Protein AF-A0A225D3H7-F1 (afdb_monomer_lite)

Organism: NCBI:txid1908690

Foldseek 3Di:
DADDPQRFDWDADPPPRDTDTPCPLHLCPPDRDHPVLLVQLVVCVVVVNDLVRSCVVSVHDSVVSVSSVVSRVVSVVVCCVVPPPPDPPPPPDPPD

Radius of gyration: 17.89 Å; chains: 1; bounding box: 41×34×48 Å

Sequence (96 aa):
MRYGPNQTRLLRCSTCRTRFSERKGTPLFDTRLPADKALSVLAHVAEGIGTRKTARLTGVHPDTVTRYIRRAGHHAEQLHDELVAFSPSDDRSPVR

Structure (mmCIF, N/CA/C/O backbone):
data_AF-A0A225D3H7-F1
#
_entry.id   AF-A0A225D3H7-F1
#
loop_
_atom_site.group_PDB
_atom_site.id
_atom_site.type_symbol
_atom_site.label_atom_id
_atom_site.label_alt_id
_atom_site.label_comp_id
_atom_site.label_asym_id
_atom_site.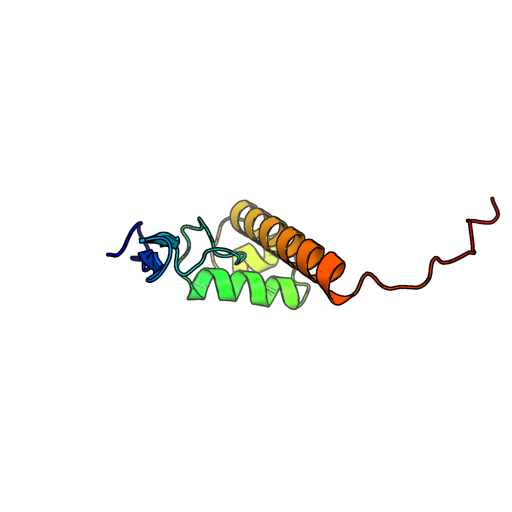label_entity_id
_atom_site.label_seq_id
_atom_site.pdbx_PDB_ins_code
_atom_site.Cartn_x
_atom_site.Cartn_y
_atom_site.Cartn_z
_atom_site.occupancy
_atom_site.B_iso_or_equiv
_atom_site.auth_seq_id
_atom_site.auth_comp_id
_atom_site.auth_asym_id
_atom_site.auth_atom_id
_atom_site.pdbx_PDB_model_num
ATOM 1 N N . MET A 1 1 ? -4.430 -11.036 21.112 1.00 89.88 1 MET A N 1
ATOM 2 C CA . MET A 1 1 ? -4.120 -9.605 21.328 1.00 89.88 1 MET A CA 1
ATOM 3 C C . MET A 1 1 ? -4.303 -8.868 20.010 1.00 89.88 1 MET A C 1
ATOM 5 O O . MET A 1 1 ? -3.927 -9.409 18.973 1.00 89.88 1 MET A O 1
ATOM 9 N N . ARG A 1 2 ? -4.914 -7.684 20.036 1.00 92.88 2 ARG A N 1
ATOM 10 C CA . ARG A 1 2 ? -5.088 -6.799 18.875 1.00 92.88 2 ARG A CA 1
ATOM 11 C C . ARG A 1 2 ? -4.469 -5.439 19.200 1.00 92.88 2 ARG A C 1
ATOM 13 O O . ARG A 1 2 ? -4.323 -5.126 20.379 1.00 92.88 2 ARG A O 1
ATOM 20 N N . TYR A 1 3 ? -4.050 -4.682 18.189 1.00 90.38 3 TYR A N 1
ATOM 21 C CA . TYR A 1 3 ? -3.399 -3.387 18.393 1.00 90.38 3 TYR A CA 1
ATOM 22 C C . TYR A 1 3 ? -3.786 -2.355 17.325 1.00 90.38 3 TYR A C 1
ATOM 24 O O . TYR A 1 3 ? -4.179 -2.702 16.208 1.00 90.38 3 TYR A O 1
ATOM 32 N N . GLY A 1 4 ? -3.621 -1.076 17.677 1.00 89.62 4 GLY A N 1
ATOM 33 C CA . GLY A 1 4 ? -3.848 0.059 16.784 1.00 89.62 4 GLY A CA 1
ATOM 34 C C . GLY A 1 4 ? -5.324 0.314 16.438 1.00 89.62 4 GLY A C 1
ATOM 35 O O . GLY A 1 4 ? -6.210 -0.432 16.856 1.00 89.62 4 GLY A O 1
ATOM 36 N N . PRO A 1 5 ? -5.599 1.364 15.646 1.00 87.50 5 PRO A N 1
ATOM 37 C CA . PRO A 1 5 ? -6.965 1.785 15.316 1.00 87.50 5 PRO A CA 1
ATOM 38 C C . PRO A 1 5 ? -7.731 0.756 14.472 1.00 87.50 5 PRO A C 1
ATOM 40 O O . PRO A 1 5 ? -8.943 0.647 14.586 1.00 87.50 5 PRO A O 1
ATOM 43 N N . ASN A 1 6 ? -7.022 -0.047 13.673 1.00 89.44 6 ASN A N 1
ATOM 44 C CA . ASN A 1 6 ? -7.615 -1.082 12.821 1.00 89.44 6 ASN A CA 1
ATOM 45 C C . ASN A 1 6 ? -7.799 -2.434 13.530 1.00 89.44 6 ASN A C 1
ATOM 47 O O . ASN A 1 6 ? -8.137 -3.417 12.874 1.00 89.44 6 ASN A O 1
ATOM 51 N N . GLN A 1 7 ? -7.526 -2.518 14.840 1.00 91.94 7 GLN A N 1
ATOM 52 C CA . GLN A 1 7 ? -7.647 -3.758 15.619 1.00 91.94 7 GLN A CA 1
ATOM 53 C C . GLN A 1 7 ? -6.905 -4.952 14.980 1.00 91.94 7 GLN A C 1
ATOM 55 O O . GLN A 1 7 ? -7.360 -6.101 15.032 1.00 91.94 7 GLN A O 1
ATOM 60 N N . THR A 1 8 ? -5.740 -4.681 14.381 1.00 92.38 8 THR A N 1
ATOM 61 C CA . THR A 1 8 ? -4.910 -5.672 13.684 1.00 92.38 8 THR A CA 1
ATOM 62 C C . THR A 1 8 ? -4.436 -6.734 14.668 1.00 92.38 8 THR A C 1
ATOM 64 O O . THR A 1 8 ? -4.057 -6.416 15.801 1.00 92.38 8 THR A O 1
ATOM 67 N N . ARG A 1 9 ? -4.442 -8.009 14.264 1.00 94.62 9 ARG A N 1
ATOM 68 C CA . ARG A 1 9 ? -4.016 -9.097 15.149 1.00 94.62 9 ARG A CA 1
ATOM 69 C C . ARG A 1 9 ? -2.510 -9.022 15.383 1.00 94.62 9 ARG A C 1
ATOM 71 O O . ARG A 1 9 ? -1.722 -8.809 14.462 1.00 94.62 9 ARG A O 1
ATOM 78 N N . LEU A 1 10 ? -2.116 -9.216 16.637 1.00 95.69 10 LEU A N 1
ATOM 79 C CA . LEU A 1 10 ? -0.728 -9.438 17.016 1.00 95.69 10 LEU A CA 1
ATOM 80 C C . LEU A 1 10 ? -0.541 -10.941 17.230 1.00 95.69 10 LEU A C 1
ATOM 82 O O . LEU A 1 10 ? -1.069 -11.513 18.189 1.00 95.69 10 LEU A O 1
ATOM 86 N N . LEU A 1 11 ? 0.162 -11.573 16.298 1.00 95.81 11 LEU A N 1
ATOM 87 C CA . LEU A 1 11 ? 0.463 -12.997 16.302 1.00 95.81 11 LEU A CA 1
ATOM 88 C C . LEU A 1 11 ? 1.673 -13.267 17.203 1.00 95.81 11 LEU A C 1
ATOM 90 O O . LEU A 1 11 ? 2.502 -12.384 17.429 1.00 95.81 11 LEU A O 1
ATOM 94 N N . ARG A 1 12 ? 1.771 -14.486 17.736 1.00 96.56 12 ARG A N 1
ATOM 95 C CA . ARG A 1 12 ? 2.902 -14.947 18.550 1.00 96.56 12 ARG A CA 1
ATOM 96 C C . ARG A 1 12 ? 3.450 -16.231 17.947 1.00 96.56 12 ARG A C 1
ATOM 98 O O . ARG A 1 12 ? 2.693 -17.180 17.775 1.00 96.56 12 ARG A O 1
ATOM 105 N N . CYS A 1 13 ? 4.749 -16.270 17.669 1.00 95.50 13 CYS A N 1
ATOM 106 C CA . CYS A 1 13 ? 5.412 -17.497 17.233 1.00 95.50 13 CYS A CA 1
ATOM 107 C C . CYS A 1 13 ? 5.351 -18.550 18.353 1.00 95.50 13 CYS A C 1
ATOM 109 O O . CYS A 1 13 ? 5.676 -18.241 19.501 1.00 95.50 13 CYS A O 1
ATOM 111 N N . SER A 1 14 ? 4.953 -19.785 18.041 1.00 96.25 14 SER A N 1
ATOM 112 C CA . SER A 1 14 ? 4.953 -20.898 19.003 1.00 96.25 14 SER A CA 1
ATOM 113 C C . SER A 1 14 ? 6.372 -21.298 19.424 1.00 96.25 14 SER A C 1
ATOM 115 O O . SER A 1 14 ? 6.582 -21.622 20.590 1.00 96.25 14 SER A O 1
ATOM 117 N N . THR A 1 15 ? 7.340 -21.192 18.512 1.00 97.75 15 THR A N 1
ATOM 118 C CA . THR A 1 15 ? 8.741 -21.584 18.723 1.00 97.75 15 THR A CA 1
ATOM 119 C C . THR A 1 15 ? 9.545 -20.502 19.445 1.00 97.75 15 THR A C 1
ATOM 121 O O . THR A 1 15 ? 9.967 -20.695 20.581 1.00 97.75 15 THR A O 1
ATOM 124 N N . CYS A 1 16 ? 9.730 -19.328 18.828 1.00 96.19 16 CYS A N 1
ATOM 125 C CA . CYS A 1 16 ? 10.586 -18.271 19.384 1.00 96.19 16 CYS A CA 1
ATOM 126 C C . CYS A 1 16 ? 9.854 -17.299 20.322 1.00 96.19 16 CYS A C 1
ATOM 128 O O . CYS A 1 16 ? 10.478 -16.417 20.901 1.00 96.19 16 CYS A O 1
ATOM 130 N N . ARG A 1 17 ? 8.527 -17.432 20.483 1.00 95.81 17 ARG A N 1
ATOM 131 C CA . ARG A 1 17 ? 7.673 -16.601 21.361 1.00 95.81 17 ARG A CA 1
ATOM 132 C C . ARG A 1 17 ? 7.615 -15.105 21.018 1.00 95.81 17 ARG A C 1
ATOM 134 O O . ARG A 1 17 ? 6.850 -14.385 21.668 1.00 95.81 17 ARG A O 1
ATOM 141 N N . THR A 1 18 ? 8.329 -14.648 19.988 1.00 96.25 18 THR A N 1
ATOM 142 C CA . THR A 1 18 ? 8.271 -13.275 19.473 1.00 96.25 18 THR A CA 1
ATOM 143 C C . THR A 1 18 ? 6.873 -12.943 18.963 1.00 96.25 18 THR A C 1
ATOM 145 O O . THR A 1 18 ? 6.187 -13.781 18.368 1.00 96.25 18 THR A O 1
ATOM 148 N N . ARG A 1 19 ? 6.448 -11.699 19.200 1.00 94.94 19 ARG A N 1
ATOM 149 C CA . ARG A 1 19 ? 5.180 -11.162 18.706 1.00 94.94 19 ARG A CA 1
ATOM 150 C C . ARG A 1 19 ? 5.399 -10.348 17.440 1.00 94.94 19 ARG A C 1
ATOM 152 O O . ARG A 1 19 ? 6.366 -9.599 17.347 1.00 94.94 19 ARG A O 1
ATOM 159 N N . PHE A 1 20 ? 4.495 -10.470 16.481 1.00 95.31 20 PHE A N 1
ATOM 160 C CA . PHE A 1 20 ? 4.547 -9.712 15.237 1.00 95.31 20 PHE A CA 1
ATOM 161 C C . PHE A 1 20 ? 3.145 -9.395 14.731 1.00 95.31 20 PHE A C 1
ATOM 163 O O . PHE A 1 20 ? 2.177 -10.094 15.029 1.00 95.31 20 PHE A O 1
ATOM 170 N N . SER A 1 21 ? 3.032 -8.298 13.989 1.00 94.94 21 SER A N 1
ATOM 171 C CA . SER A 1 21 ? 1.779 -7.929 13.336 1.00 94.94 21 SER A CA 1
ATOM 172 C C . SER A 1 21 ? 1.380 -8.988 12.319 1.00 94.94 21 SER A C 1
ATOM 174 O O . SER A 1 21 ? 2.226 -9.456 11.564 1.00 94.94 21 SER A O 1
ATOM 176 N N . GLU A 1 22 ? 0.089 -9.281 12.229 1.00 94.50 22 GLU A N 1
ATOM 177 C CA . GLU A 1 22 ? -0.494 -10.044 11.121 1.00 94.50 22 GLU A CA 1
ATOM 178 C C . GLU A 1 22 ? -0.154 -9.448 9.746 1.00 94.50 22 GLU A C 1
ATOM 180 O O . GLU A 1 22 ? -0.057 -10.178 8.771 1.00 94.50 22 GLU A O 1
ATOM 185 N N . ARG A 1 23 ? 0.094 -8.134 9.667 1.00 93.62 23 ARG A N 1
ATOM 186 C CA . ARG A 1 23 ? 0.484 -7.449 8.425 1.00 93.62 23 ARG A CA 1
ATOM 187 C C . ARG A 1 23 ? 1.997 -7.380 8.206 1.00 93.62 23 ARG A C 1
ATOM 189 O O . ARG A 1 23 ? 2.425 -6.714 7.265 1.00 93.62 23 ARG A O 1
ATOM 196 N N . LYS A 1 24 ? 2.822 -7.968 9.083 1.00 93.38 24 LYS A N 1
ATOM 197 C CA . LYS A 1 24 ? 4.289 -7.918 8.954 1.00 93.38 24 LYS A CA 1
ATOM 198 C C . LYS A 1 24 ? 4.706 -8.472 7.586 1.00 93.38 24 LYS A C 1
ATOM 200 O O . LYS A 1 24 ? 4.212 -9.513 7.179 1.00 93.38 24 LYS A O 1
ATOM 205 N N . GLY A 1 25 ? 5.616 -7.773 6.907 1.00 90.75 25 GLY A N 1
ATOM 206 C CA . GLY A 1 25 ? 6.104 -8.169 5.580 1.00 90.75 25 GLY A CA 1
ATOM 207 C C . GLY A 1 25 ? 5.179 -7.794 4.419 1.00 90.75 25 GLY A C 1
ATOM 208 O O . GLY A 1 25 ? 5.446 -8.195 3.299 1.00 90.75 25 GLY A O 1
ATOM 209 N N . THR A 1 26 ? 4.114 -7.023 4.661 1.00 92.75 26 THR A N 1
ATOM 210 C CA . THR A 1 26 ? 3.214 -6.533 3.603 1.00 92.75 26 THR A CA 1
ATOM 211 C C . THR A 1 26 ? 3.300 -5.008 3.462 1.00 92.75 26 THR A C 1
ATOM 213 O O . THR A 1 26 ? 3.623 -4.324 4.443 1.00 92.75 26 THR A O 1
ATOM 216 N N . PRO A 1 27 ? 2.887 -4.429 2.317 1.00 92.69 27 PRO A N 1
ATOM 217 C CA . PRO A 1 27 ? 2.766 -2.974 2.155 1.00 92.69 27 PRO A CA 1
ATOM 218 C C . PRO A 1 27 ? 1.792 -2.309 3.149 1.00 92.69 27 PRO A C 1
ATOM 220 O O . PRO A 1 27 ? 1.828 -1.093 3.352 1.00 92.69 27 PRO A O 1
ATOM 223 N N . LEU A 1 28 ? 0.919 -3.102 3.784 1.00 93.06 28 LEU A N 1
ATOM 224 C CA . LEU A 1 28 ? -0.063 -2.661 4.778 1.00 93.06 28 LEU A CA 1
ATOM 225 C C . LEU A 1 28 ? 0.487 -2.642 6.212 1.00 93.06 28 LEU A C 1
ATOM 227 O O . LEU A 1 28 ? -0.225 -2.240 7.142 1.00 93.06 28 LEU A O 1
ATOM 231 N N . PHE A 1 29 ? 1.724 -3.097 6.425 1.00 91.31 29 PHE A N 1
ATOM 232 C CA . PHE A 1 29 ? 2.366 -3.015 7.730 1.00 91.31 29 PHE A CA 1
ATOM 233 C C . PHE A 1 29 ? 2.463 -1.556 8.175 1.00 91.31 29 PHE A C 1
ATOM 235 O O . PHE A 1 29 ? 2.836 -0.696 7.386 1.00 91.31 29 PHE A O 1
ATOM 242 N N . ASP A 1 30 ? 2.132 -1.261 9.435 1.00 86.06 30 ASP A N 1
ATOM 243 C CA . ASP A 1 30 ? 2.215 0.096 9.995 1.00 86.06 30 A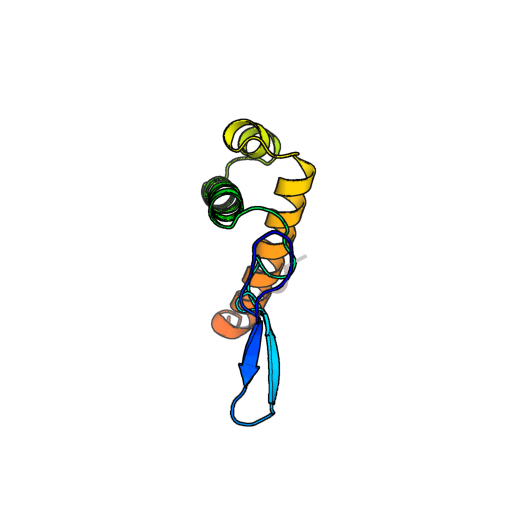SP A CA 1
ATOM 244 C C . ASP A 1 30 ? 1.428 1.161 9.186 1.00 86.06 30 ASP A C 1
ATOM 246 O O . ASP A 1 30 ? 1.826 2.318 9.020 1.00 86.06 30 ASP A O 1
ATOM 250 N N . THR A 1 31 ? 0.293 0.776 8.598 1.00 90.38 31 THR A N 1
ATOM 251 C CA . THR A 1 31 ? -0.635 1.723 7.973 1.00 90.38 31 THR A CA 1
ATOM 252 C C . THR A 1 31 ? -1.912 1.888 8.790 1.00 90.38 31 THR A C 1
ATOM 254 O O . THR A 1 31 ? -2.376 0.975 9.475 1.00 90.38 31 THR A O 1
ATOM 257 N N . ARG A 1 32 ? -2.480 3.099 8.732 1.00 89.75 32 ARG A N 1
ATOM 258 C CA . ARG A 1 32 ? -3.665 3.483 9.514 1.00 89.75 32 ARG A CA 1
ATOM 259 C C . ARG A 1 32 ? -4.965 3.460 8.717 1.00 89.75 32 ARG A C 1
ATOM 261 O O . ARG A 1 32 ? -6.016 3.526 9.336 1.00 89.75 32 ARG A O 1
ATOM 268 N N . LEU A 1 33 ? -4.927 3.349 7.383 1.00 93.62 33 LEU A N 1
ATOM 269 C CA . LEU A 1 33 ? -6.181 3.194 6.638 1.00 93.62 33 LEU A CA 1
ATOM 270 C C . LEU A 1 33 ? -6.822 1.839 6.974 1.00 93.62 33 LEU A C 1
ATOM 272 O O . LEU A 1 33 ? -6.086 0.860 7.170 1.00 93.62 33 LEU A O 1
ATOM 276 N N . PRO A 1 34 ? -8.163 1.766 6.986 1.00 92.62 34 PRO A N 1
ATOM 277 C CA . PRO A 1 34 ? -8.874 0.497 6.906 1.00 92.62 34 PRO A CA 1
ATOM 278 C C . PRO A 1 34 ? -8.354 -0.334 5.727 1.00 92.62 34 PRO A C 1
ATOM 280 O O . PRO A 1 34 ? -7.969 0.232 4.699 1.00 92.62 34 PRO A O 1
ATOM 283 N N . ALA A 1 35 ? -8.327 -1.663 5.879 1.00 90.88 35 ALA A N 1
ATOM 284 C CA . ALA A 1 35 ? -7.773 -2.571 4.869 1.00 90.88 35 ALA A CA 1
ATOM 285 C C . ALA A 1 35 ? -8.397 -2.336 3.490 1.00 90.88 35 ALA A C 1
ATOM 287 O O . ALA A 1 35 ? -7.670 -2.081 2.537 1.00 90.88 35 ALA A O 1
ATOM 288 N N . ASP A 1 36 ? -9.725 -2.300 3.416 1.00 93.88 36 ASP A N 1
ATOM 289 C CA . ASP A 1 36 ? -10.461 -2.156 2.155 1.00 93.88 36 ASP A CA 1
ATOM 290 C C . ASP A 1 36 ? -10.124 -0.846 1.440 1.00 93.88 36 ASP A C 1
ATOM 292 O O . ASP A 1 36 ? -9.951 -0.804 0.223 1.00 93.88 36 ASP A O 1
ATOM 296 N N . LYS A 1 37 ? -9.930 0.234 2.208 1.00 96.31 37 LYS A N 1
ATOM 297 C CA . LYS A 1 37 ? -9.559 1.539 1.653 1.00 96.31 37 LYS A CA 1
ATOM 298 C C . LYS A 1 37 ? -8.118 1.549 1.143 1.00 96.31 37 LYS A C 1
ATOM 300 O O . LYS A 1 3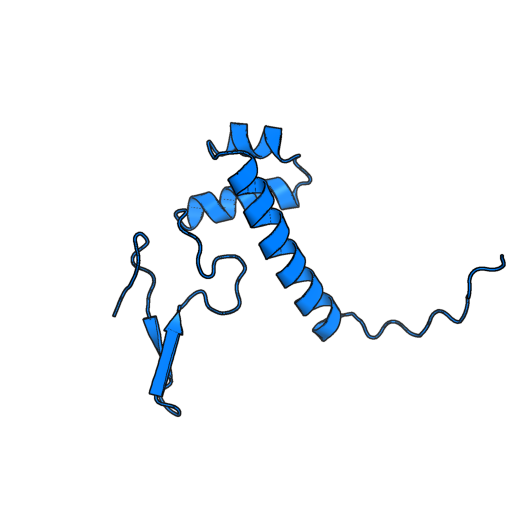7 ? -7.845 2.132 0.099 1.00 96.31 37 LYS A O 1
ATOM 305 N N . ALA A 1 38 ? -7.200 0.885 1.846 1.00 95.94 38 ALA A N 1
ATOM 306 C CA . ALA A 1 38 ? -5.827 0.709 1.379 1.00 95.94 38 ALA A CA 1
ATOM 307 C C . ALA A 1 38 ? -5.756 -0.152 0.107 1.00 95.94 38 ALA A C 1
ATOM 309 O O . ALA A 1 38 ? -5.045 0.206 -0.830 1.00 95.94 38 ALA A O 1
ATOM 310 N N . LEU A 1 39 ? -6.523 -1.245 0.057 1.00 96.12 39 LEU A N 1
ATOM 311 C CA . LEU A 1 39 ? -6.633 -2.111 -1.116 1.00 96.12 39 LEU A CA 1
ATOM 312 C C . LEU A 1 39 ? -7.212 -1.353 -2.311 1.00 96.12 39 LEU A C 1
ATOM 314 O O . LEU A 1 39 ? -6.655 -1.435 -3.397 1.00 96.12 39 LEU A O 1
ATOM 318 N N . SER A 1 40 ? -8.254 -0.544 -2.104 1.00 98.00 40 SER A N 1
ATOM 319 C CA . SER A 1 40 ? -8.820 0.304 -3.156 1.00 98.00 40 SER A CA 1
ATOM 320 C C . SER A 1 40 ? -7.783 1.273 -3.733 1.00 98.00 40 SER A C 1
ATOM 322 O O . SER A 1 40 ? -7.653 1.374 -4.951 1.00 98.00 40 SER A O 1
ATOM 324 N N . VAL A 1 41 ? -6.986 1.939 -2.887 1.00 98.31 41 VAL A N 1
ATOM 325 C CA . VAL A 1 41 ? -5.888 2.815 -3.342 1.00 98.31 41 VAL A CA 1
ATOM 326 C C . VAL A 1 41 ? -4.878 2.047 -4.192 1.00 98.31 41 VAL A C 1
ATOM 328 O O . VAL A 1 41 ? -4.534 2.503 -5.281 1.00 98.31 41 VAL A O 1
ATOM 331 N N . LEU A 1 42 ? -4.411 0.892 -3.712 1.00 97.38 42 LEU A N 1
ATOM 332 C CA . LEU A 1 42 ? -3.414 0.086 -4.418 1.00 97.38 42 LEU A CA 1
ATOM 333 C C . LEU A 1 42 ? -3.955 -0.496 -5.728 1.00 97.38 42 LEU A C 1
ATOM 335 O O . LEU A 1 42 ? -3.221 -0.513 -6.708 1.00 97.38 42 LEU A O 1
ATOM 339 N N . ALA A 1 43 ? -5.228 -0.891 -5.776 1.00 98.12 43 ALA A N 1
ATOM 340 C CA . ALA A 1 43 ? -5.875 -1.370 -6.995 1.00 98.12 43 ALA A CA 1
ATOM 341 C C . ALA A 1 43 ? -5.892 -0.286 -8.083 1.00 98.12 43 ALA A C 1
ATOM 343 O O . ALA A 1 43 ? -5.457 -0.531 -9.199 1.00 98.12 43 ALA A O 1
ATOM 344 N N . HIS A 1 44 ? -6.288 0.947 -7.751 1.00 98.38 44 HIS A N 1
ATOM 345 C CA . HIS A 1 44 ? -6.258 2.050 -8.720 1.00 98.38 44 HIS A CA 1
ATOM 346 C C . HIS A 1 44 ? -4.839 2.348 -9.222 1.00 98.38 44 HIS A C 1
ATOM 348 O O . HIS A 1 44 ? -4.640 2.627 -10.401 1.00 98.38 44 HIS A O 1
ATOM 354 N N . VAL A 1 45 ? -3.848 2.304 -8.329 1.00 97.25 45 VAL A N 1
ATOM 355 C CA . VAL A 1 45 ? -2.439 2.488 -8.703 1.00 97.25 45 VAL A CA 1
ATOM 356 C C . VAL A 1 45 ? -1.966 1.374 -9.638 1.00 97.25 45 VAL A C 1
ATOM 358 O O . VAL A 1 45 ? -1.273 1.675 -10.605 1.00 97.25 45 VAL A O 1
ATOM 361 N N . ALA A 1 46 ? -2.340 0.120 -9.371 1.00 97.00 46 ALA A N 1
ATOM 362 C CA . ALA A 1 46 ? -1.983 -1.025 -10.207 1.00 97.00 46 ALA A CA 1
ATOM 363 C C . ALA A 1 46 ? -2.555 -0.905 -11.631 1.00 97.00 46 ALA A C 1
ATOM 365 O O . ALA A 1 46 ? -1.878 -1.260 -12.587 1.00 97.00 46 ALA A O 1
ATOM 366 N N . GLU A 1 47 ? -3.736 -0.297 -11.778 1.00 97.88 47 GLU A N 1
ATOM 367 C CA . GLU A 1 47 ? -4.345 0.061 -13.072 1.00 97.88 47 GLU A CA 1
ATOM 368 C C . GLU A 1 47 ? -3.687 1.285 -13.753 1.00 97.88 47 GLU A C 1
ATOM 370 O O . GLU A 1 47 ? -4.195 1.817 -14.740 1.00 97.88 47 GLU A O 1
ATOM 375 N N . GLY A 1 48 ? -2.582 1.811 -13.211 1.00 96.88 48 GLY A N 1
ATOM 376 C CA . GLY A 1 48 ? -1.870 2.966 -13.767 1.00 96.88 48 GLY A CA 1
ATOM 377 C C . GLY A 1 48 ? -2.551 4.316 -13.514 1.00 96.88 48 GLY A C 1
ATOM 378 O O . GLY A 1 48 ? -2.208 5.323 -14.140 1.00 96.88 48 GLY A O 1
ATOM 379 N N . ILE A 1 49 ? -3.519 4.388 -12.594 1.00 98.06 49 ILE A N 1
ATOM 380 C CA . ILE A 1 49 ? -4.229 5.636 -12.302 1.00 98.06 49 ILE A CA 1
ATOM 381 C C . ILE A 1 49 ? -3.330 6.570 -11.482 1.00 98.06 49 ILE A C 1
ATOM 383 O O . ILE A 1 49 ? -2.888 6.255 -10.376 1.00 98.06 49 ILE A O 1
ATOM 387 N N . GLY A 1 50 ? -3.109 7.778 -12.008 1.00 97.44 50 GLY A N 1
ATOM 388 C CA . GLY A 1 50 ? -2.251 8.776 -11.371 1.00 97.44 50 GLY A CA 1
ATOM 389 C C . GLY A 1 50 ? -2.723 9.217 -9.977 1.00 97.44 50 GLY A C 1
ATOM 390 O O . GLY A 1 50 ? -3.921 9.345 -9.710 1.00 97.44 50 GLY A O 1
ATOM 391 N N . THR A 1 51 ? -1.763 9.559 -9.111 1.00 98.25 51 THR A N 1
ATOM 392 C CA . THR A 1 51 ? -1.938 9.858 -7.675 1.00 98.25 51 THR A CA 1
ATOM 393 C C . THR A 1 51 ? -3.122 10.773 -7.358 1.00 98.25 51 THR A C 1
ATOM 395 O O . THR A 1 51 ? -3.930 10.472 -6.482 1.00 98.25 51 THR A O 1
ATOM 398 N N . ARG A 1 52 ? -3.264 11.893 -8.084 1.00 98.19 52 ARG A N 1
ATOM 399 C CA . ARG A 1 52 ? -4.347 12.868 -7.853 1.00 98.19 52 ARG A CA 1
ATOM 400 C C . ARG A 1 52 ? -5.726 12.310 -8.210 1.00 98.19 52 ARG A C 1
ATOM 402 O O . ARG A 1 52 ? -6.697 12.622 -7.527 1.00 98.19 52 ARG A O 1
ATOM 409 N N . LYS A 1 53 ? -5.830 11.510 -9.277 1.00 98.56 53 LYS A N 1
ATOM 410 C CA . LYS A 1 53 ? -7.096 10.882 -9.683 1.00 98.56 53 LYS A CA 1
ATOM 411 C C . LYS A 1 53 ? -7.474 9.787 -8.687 1.00 98.56 53 LYS A C 1
ATOM 413 O O . LYS A 1 53 ? -8.605 9.790 -8.215 1.00 98.56 53 LYS A O 1
ATOM 418 N N . THR A 1 54 ? -6.516 8.963 -8.271 1.00 98.56 54 THR A N 1
ATOM 419 C CA . THR A 1 54 ? -6.707 7.955 -7.218 1.00 98.56 54 THR A CA 1
ATOM 420 C C . THR A 1 54 ? -7.151 8.581 -5.897 1.00 98.56 54 THR A C 1
ATOM 422 O O . THR A 1 54 ? -8.098 8.100 -5.281 1.00 98.56 54 THR A O 1
ATOM 425 N N . ALA A 1 55 ? -6.542 9.698 -5.486 1.00 98.44 55 ALA A N 1
ATOM 426 C CA . ALA A 1 55 ? -6.927 10.432 -4.279 1.00 98.44 55 ALA A CA 1
ATOM 427 C C . ALA A 1 55 ? -8.398 10.881 -4.311 1.00 98.44 55 ALA A C 1
ATOM 429 O O . ALA A 1 55 ? -9.117 10.699 -3.331 1.00 98.44 55 ALA A O 1
ATOM 430 N N . ARG A 1 56 ? -8.864 11.400 -5.458 1.00 98.44 56 ARG A N 1
ATOM 431 C CA . ARG A 1 56 ? -10.272 11.781 -5.657 1.00 98.44 56 ARG A CA 1
ATOM 432 C C . ARG A 1 56 ? -11.213 10.576 -5.636 1.00 98.44 56 ARG A C 1
ATOM 434 O O . ARG A 1 56 ? -12.210 10.622 -4.930 1.00 98.44 56 ARG A O 1
ATOM 441 N N . LEU A 1 57 ? -10.889 9.510 -6.372 1.00 98.19 57 LEU A N 1
ATOM 442 C CA . LEU A 1 57 ? -11.739 8.314 -6.482 1.00 98.19 57 LEU A CA 1
ATOM 443 C C . LEU A 1 57 ? -11.875 7.559 -5.154 1.00 98.19 57 LEU A C 1
ATOM 445 O O . LEU A 1 57 ? -12.932 7.021 -4.852 1.00 98.19 57 LEU A O 1
ATOM 449 N N . THR A 1 58 ? -10.816 7.543 -4.345 1.00 97.62 58 THR A N 1
ATOM 450 C CA . THR A 1 58 ? -10.788 6.808 -3.069 1.00 97.62 58 THR A CA 1
ATOM 451 C C . THR A 1 58 ? -11.053 7.695 -1.851 1.00 97.62 58 THR A C 1
ATOM 453 O O . THR A 1 58 ? -11.167 7.192 -0.732 1.00 97.62 58 THR A O 1
ATOM 456 N N . GLY A 1 59 ? -11.148 9.016 -2.030 1.00 97.56 59 GLY A N 1
ATOM 457 C CA . GLY A 1 59 ? -11.377 9.973 -0.946 1.00 97.56 59 GLY A CA 1
ATOM 458 C C . GLY A 1 59 ? -10.287 9.928 0.130 1.00 97.56 59 GLY A C 1
ATOM 459 O O . GLY A 1 59 ? -10.597 9.863 1.324 1.00 97.56 59 GLY A O 1
ATOM 460 N N . VAL A 1 60 ? -9.016 9.877 -0.279 1.00 97.50 60 VAL A N 1
ATOM 461 C CA . VAL A 1 60 ? -7.842 9.995 0.608 1.00 97.50 60 VAL A CA 1
ATOM 462 C C . VAL A 1 60 ? -6.971 11.170 0.174 1.00 97.50 60 VAL A C 1
ATOM 464 O O . VAL A 1 60 ? -7.043 11.621 -0.966 1.00 97.50 60 VAL A O 1
ATOM 467 N N . HIS A 1 61 ? -6.102 11.651 1.063 1.00 98.06 61 HIS A N 1
ATOM 468 C CA . HIS A 1 61 ? -5.148 12.703 0.711 1.00 98.06 61 HIS A CA 1
ATOM 469 C C . HIS A 1 61 ? -4.132 12.209 -0.345 1.00 98.06 61 HIS A C 1
ATOM 471 O O . HIS A 1 61 ? -3.650 11.078 -0.215 1.00 98.06 61 HIS A O 1
ATOM 477 N N . PRO A 1 62 ? -3.730 13.023 -1.342 1.00 98.06 62 PRO A N 1
ATOM 478 C CA . PRO A 1 62 ? -2.731 12.635 -2.344 1.00 98.06 62 PRO A CA 1
ATOM 479 C C . PRO A 1 62 ? -1.422 12.103 -1.748 1.00 98.06 62 PRO A C 1
ATOM 481 O O . PRO A 1 62 ? -0.909 11.089 -2.213 1.00 98.06 62 PRO A O 1
ATOM 484 N N . ASP A 1 63 ? -0.931 12.698 -0.659 1.00 97.94 63 ASP A N 1
ATOM 485 C CA . ASP A 1 63 ? 0.284 12.213 0.018 1.00 97.94 63 ASP A CA 1
ATOM 486 C C . ASP A 1 63 ? 0.103 10.828 0.640 1.00 97.94 63 ASP A C 1
ATOM 488 O O . ASP A 1 63 ? 1.051 10.047 0.729 1.00 97.94 63 ASP A O 1
ATOM 492 N N . THR A 1 64 ? -1.129 10.490 1.038 1.00 97.06 64 THR A N 1
ATOM 493 C CA . THR A 1 64 ? -1.442 9.129 1.476 1.00 97.06 64 THR A CA 1
ATOM 494 C C . THR A 1 64 ? -1.272 8.171 0.306 1.00 97.06 64 THR A C 1
ATOM 496 O O . THR A 1 64 ? -0.580 7.171 0.463 1.00 97.06 64 THR A O 1
ATOM 499 N N . VAL A 1 65 ? -1.805 8.494 -0.877 1.00 98.06 65 VAL A N 1
ATOM 500 C CA . VAL A 1 65 ? -1.605 7.678 -2.087 1.00 98.06 65 VAL A CA 1
ATOM 501 C C . VAL A 1 65 ? -0.114 7.515 -2.389 1.00 98.06 65 VAL A C 1
ATOM 503 O O . VAL A 1 65 ? 0.358 6.386 -2.491 1.00 98.06 65 VAL A O 1
ATOM 506 N N . THR A 1 66 ? 0.654 8.608 -2.427 1.00 97.75 66 THR A N 1
ATOM 507 C CA . THR A 1 66 ? 2.110 8.573 -2.660 1.00 97.75 66 THR A CA 1
ATOM 508 C C . THR A 1 66 ? 2.837 7.674 -1.658 1.00 97.75 66 THR A C 1
ATOM 510 O O . THR A 1 66 ? 3.708 6.892 -2.040 1.00 97.75 66 THR A O 1
ATOM 513 N N . ARG A 1 67 ? 2.473 7.730 -0.371 1.00 96.81 67 ARG A N 1
ATOM 514 C CA . ARG A 1 67 ? 3.051 6.859 0.662 1.00 96.81 67 ARG A CA 1
ATOM 515 C C . ARG A 1 67 ? 2.761 5.378 0.401 1.00 96.81 67 ARG A C 1
ATOM 517 O O . ARG A 1 67 ? 3.649 4.554 0.608 1.00 96.81 67 ARG A O 1
ATOM 524 N N . TYR A 1 68 ? 1.547 5.038 -0.030 1.00 97.00 68 TYR A N 1
ATOM 525 C CA . TYR A 1 68 ? 1.192 3.659 -0.378 1.00 97.00 68 TYR A CA 1
ATOM 526 C C . TYR A 1 68 ? 1.919 3.177 -1.632 1.00 97.00 68 TYR A C 1
ATOM 528 O O . TYR A 1 68 ? 2.430 2.062 -1.613 1.00 97.00 68 TYR A O 1
ATOM 536 N N . ILE A 1 69 ? 2.051 4.030 -2.655 1.00 96.94 69 ILE A N 1
ATOM 537 C CA . ILE A 1 69 ? 2.846 3.738 -3.857 1.00 96.94 69 ILE A CA 1
ATOM 538 C C . ILE A 1 69 ? 4.282 3.388 -3.464 1.00 96.94 69 ILE A C 1
ATOM 540 O O . ILE A 1 69 ? 4.777 2.338 -3.850 1.00 96.94 69 ILE A O 1
ATOM 544 N N . ARG A 1 70 ? 4.937 4.216 -2.638 1.00 96.44 70 ARG A N 1
ATOM 545 C CA . ARG A 1 70 ? 6.322 3.964 -2.199 1.00 96.44 70 ARG A CA 1
ATOM 546 C C . ARG A 1 70 ? 6.472 2.648 -1.438 1.00 96.44 70 ARG A C 1
ATOM 548 O O . ARG A 1 70 ? 7.410 1.904 -1.689 1.00 96.44 70 ARG A O 1
ATOM 555 N N . ARG A 1 71 ? 5.552 2.350 -0.513 1.00 95.81 71 ARG A N 1
ATOM 556 C CA . ARG A 1 71 ? 5.591 1.100 0.267 1.00 95.81 71 ARG A CA 1
ATOM 557 C C . ARG A 1 71 ? 5.357 -0.133 -0.602 1.00 95.81 71 ARG A C 1
ATOM 559 O O . ARG A 1 71 ? 6.044 -1.130 -0.417 1.00 95.81 71 ARG A O 1
ATOM 566 N N . ALA A 1 72 ? 4.398 -0.068 -1.521 1.00 96.06 72 ALA A N 1
ATOM 567 C CA . ALA A 1 72 ? 4.135 -1.153 -2.457 1.00 96.06 72 ALA A CA 1
ATOM 568 C C . ALA A 1 72 ? 5.296 -1.340 -3.442 1.00 96.06 72 ALA A C 1
ATOM 570 O O . ALA A 1 72 ? 5.694 -2.472 -3.674 1.00 96.06 72 ALA A O 1
ATOM 571 N N . GLY A 1 73 ? 5.876 -0.245 -3.943 1.00 95.75 73 GLY A N 1
ATOM 572 C CA . GLY A 1 73 ? 7.043 -0.263 -4.825 1.00 95.75 73 GLY A CA 1
ATOM 573 C C . GLY A 1 73 ? 8.254 -0.924 -4.174 1.00 95.75 73 GLY A C 1
ATOM 574 O O . GLY A 1 73 ? 8.775 -1.876 -4.730 1.00 95.75 73 GLY A O 1
ATOM 575 N N . HIS A 1 74 ? 8.625 -0.511 -2.958 1.00 95.62 74 HIS A N 1
ATOM 576 C CA . HIS A 1 74 ? 9.718 -1.152 -2.213 1.00 95.62 74 HIS A CA 1
ATOM 577 C C . HIS A 1 74 ? 9.455 -2.642 -1.965 1.00 95.62 74 HIS A C 1
ATOM 579 O O . HIS A 1 74 ? 10.354 -3.465 -2.057 1.00 95.62 74 HIS A O 1
ATOM 585 N N . HIS A 1 75 ? 8.217 -3.017 -1.637 1.00 95.25 75 HIS A N 1
ATOM 586 C CA . HIS A 1 75 ? 7.880 -4.429 -1.465 1.00 95.25 75 HIS A CA 1
ATOM 587 C C . HIS A 1 75 ? 7.991 -5.218 -2.779 1.00 95.25 75 HIS A C 1
ATOM 589 O O . HIS A 1 75 ? 8.476 -6.343 -2.771 1.00 95.25 75 HIS A O 1
ATOM 595 N N . ALA A 1 76 ? 7.560 -4.630 -3.898 1.00 94.50 76 ALA A N 1
ATOM 596 C CA . ALA A 1 76 ? 7.677 -5.237 -5.218 1.00 94.50 76 ALA A CA 1
ATOM 597 C C . ALA A 1 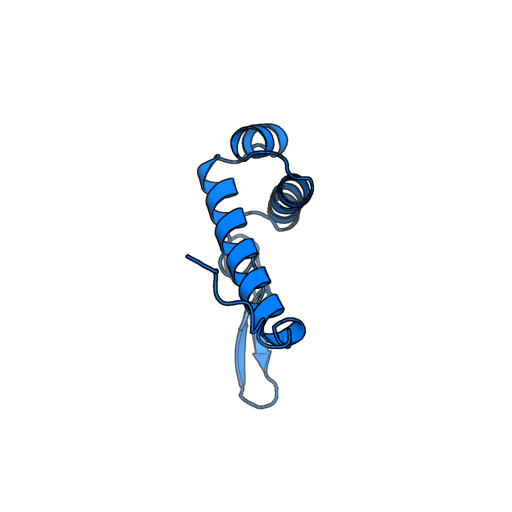76 ? 9.141 -5.368 -5.666 1.00 94.50 76 ALA A C 1
ATOM 599 O O . ALA A 1 76 ? 9.494 -6.397 -6.225 1.00 94.50 76 ALA A O 1
ATOM 600 N N . GLU A 1 77 ? 9.980 -4.372 -5.380 1.00 94.56 77 GLU A N 1
ATOM 601 C CA . GLU A 1 77 ? 11.430 -4.398 -5.618 1.00 94.56 77 GLU A CA 1
ATOM 602 C C . GLU A 1 77 ? 12.093 -5.551 -4.855 1.00 94.56 77 GLU A C 1
ATOM 604 O O . GLU A 1 77 ? 12.733 -6.393 -5.468 1.00 94.56 77 GLU A O 1
ATOM 609 N N . GLN A 1 78 ? 11.824 -5.688 -3.552 1.00 93.31 78 GLN A N 1
ATOM 610 C CA . GLN A 1 78 ? 12.345 -6.809 -2.757 1.00 93.31 78 GLN A CA 1
ATOM 611 C C . GLN A 1 78 ? 11.940 -8.177 -3.322 1.00 93.31 78 GLN A C 1
ATOM 613 O O . GLN A 1 78 ? 12.760 -9.084 -3.411 1.00 93.31 78 GLN A O 1
ATOM 618 N N . LEU A 1 79 ? 10.672 -8.330 -3.720 1.00 92.38 79 LEU A N 1
ATOM 619 C CA . LEU A 1 79 ? 10.199 -9.571 -4.335 1.00 92.38 79 LEU A CA 1
ATOM 620 C C . LEU A 1 79 ? 10.825 -9.805 -5.713 1.00 92.38 79 LEU A C 1
ATOM 622 O O . LEU A 1 79 ? 11.078 -10.950 -6.077 1.00 92.38 79 LEU A O 1
ATOM 626 N N . HIS A 1 80 ? 11.062 -8.746 -6.485 1.00 92.19 80 HIS A N 1
ATOM 627 C CA . HIS A 1 80 ? 11.741 -8.835 -7.771 1.00 92.19 80 HIS A CA 1
ATOM 628 C C . HIS A 1 80 ? 13.187 -9.313 -7.597 1.00 92.19 80 HIS A C 1
ATOM 630 O O . HIS A 1 80 ? 13.599 -10.250 -8.279 1.00 92.19 80 HIS A O 1
ATOM 636 N N . ASP A 1 81 ? 13.917 -8.743 -6.642 1.00 91.12 81 ASP A N 1
ATOM 637 C CA . ASP A 1 81 ? 15.294 -9.130 -6.335 1.00 91.12 81 ASP A CA 1
ATOM 638 C C . ASP A 1 81 ? 15.395 -10.594 -5.888 1.00 91.12 81 ASP A C 1
ATOM 640 O O . ASP A 1 81 ? 16.290 -11.322 -6.312 1.00 91.12 81 ASP A O 1
ATOM 644 N N . GLU A 1 82 ? 14.450 -11.054 -5.065 1.00 89.94 82 GLU A N 1
ATOM 645 C CA . GLU A 1 82 ? 14.438 -12.429 -4.558 1.00 89.94 82 GLU A CA 1
ATOM 646 C C . GLU A 1 82 ? 13.993 -13.460 -5.607 1.00 89.94 82 GLU A C 1
ATOM 648 O O . GLU A 1 82 ? 14.516 -14.575 -5.636 1.00 89.94 82 GLU A O 1
ATOM 653 N N . LEU A 1 83 ? 12.999 -13.127 -6.438 1.00 90.38 83 LEU A N 1
ATOM 654 C CA . LEU A 1 83 ? 12.293 -14.110 -7.272 1.00 90.38 83 LEU A CA 1
ATOM 655 C C . LEU A 1 83 ? 12.606 -14.006 -8.767 1.00 90.38 83 LEU A C 1
ATOM 657 O O . LEU A 1 83 ? 12.343 -14.958 -9.501 1.00 90.38 83 LEU A O 1
ATOM 661 N N . VAL A 1 84 ? 13.114 -12.864 -9.238 1.00 87.62 84 VAL A N 1
ATOM 662 C CA . VAL A 1 84 ? 13.227 -12.553 -10.674 1.00 87.62 84 VAL A CA 1
ATOM 663 C C . VAL A 1 84 ? 14.645 -12.170 -11.090 1.00 87.62 84 VAL A C 1
ATOM 665 O O . VAL A 1 84 ? 15.026 -12.488 -12.214 1.00 87.62 84 VAL A O 1
ATOM 668 N N . ALA A 1 85 ? 15.446 -11.547 -10.221 1.00 70.69 85 ALA A N 1
ATOM 669 C CA . ALA A 1 85 ? 16.733 -10.937 -10.584 1.00 70.69 85 ALA A CA 1
ATOM 670 C C . ALA A 1 85 ? 17.846 -11.900 -11.060 1.00 70.69 85 ALA A C 1
ATOM 672 O O . ALA A 1 85 ? 18.964 -11.464 -11.320 1.00 70.69 85 ALA A O 1
ATOM 673 N N . PHE A 1 86 ? 17.553 -13.179 -11.303 1.00 67.38 86 PHE A N 1
ATOM 674 C CA . PHE A 1 86 ? 18.420 -14.095 -12.056 1.00 67.38 86 PHE A CA 1
ATOM 675 C C . PHE A 1 86 ? 18.389 -13.842 -13.576 1.00 67.38 86 PHE A C 1
ATOM 677 O O . PHE A 1 86 ? 18.486 -14.783 -14.367 1.00 67.38 86 PHE A O 1
ATOM 684 N N . SER A 1 87 ? 18.254 -12.587 -14.013 1.00 59.41 87 SER A N 1
ATOM 685 C CA . SER A 1 87 ? 18.550 -12.265 -15.408 1.00 59.41 87 SER A CA 1
ATOM 686 C C . SER A 1 87 ? 20.042 -12.521 -15.635 1.00 59.41 87 SER A C 1
ATOM 688 O O . SER A 1 87 ? 20.848 -12.059 -14.823 1.00 59.41 87 SER A O 1
ATOM 690 N N . PRO A 1 88 ? 20.445 -13.226 -16.710 1.00 65.25 88 PRO A N 1
ATOM 691 C CA . PRO A 1 88 ? 21.839 -13.237 -17.126 1.00 65.25 88 PRO A CA 1
ATOM 692 C C . PRO A 1 88 ? 22.340 -11.795 -17.202 1.00 65.25 88 PRO A C 1
ATOM 694 O O . PRO A 1 88 ? 21.591 -10.914 -17.640 1.00 65.25 88 PRO A O 1
ATOM 697 N N . SER A 1 89 ? 23.576 -11.561 -16.758 1.00 62.34 89 SER A N 1
ATOM 698 C CA . SER A 1 89 ? 24.264 -10.292 -16.971 1.00 62.34 89 SER A CA 1
ATOM 699 C C . SER A 1 89 ? 24.132 -9.931 -18.449 1.00 62.34 89 SER A C 1
ATOM 701 O O . SER A 1 89 ? 24.539 -10.713 -19.308 1.00 62.34 89 SER A O 1
ATOM 703 N N . ASP A 1 90 ? 23.506 -8.797 -18.763 1.00 61.25 90 ASP A N 1
ATOM 704 C CA . ASP A 1 90 ? 23.523 -8.306 -20.135 1.00 61.25 90 ASP A CA 1
ATOM 705 C C . ASP A 1 90 ? 24.948 -7.809 -20.398 1.00 61.25 90 ASP A C 1
ATOM 707 O O . ASP A 1 90 ? 25.335 -6.721 -19.971 1.00 61.25 90 ASP A O 1
ATOM 711 N N . ASP A 1 91 ? 25.756 -8.636 -21.065 1.00 62.31 91 ASP A N 1
ATOM 712 C CA . ASP A 1 91 ? 27.124 -8.298 -21.481 1.00 62.31 91 ASP A CA 1
ATOM 713 C C . ASP A 1 91 ? 27.153 -7.086 -22.434 1.00 62.31 91 ASP A C 1
ATOM 715 O O . ASP A 1 91 ? 28.218 -6.559 -22.774 1.00 62.31 91 ASP A O 1
ATOM 719 N N . ARG A 1 92 ? 25.984 -6.594 -22.865 1.00 64.44 92 ARG A N 1
ATOM 720 C CA . ARG A 1 92 ? 25.83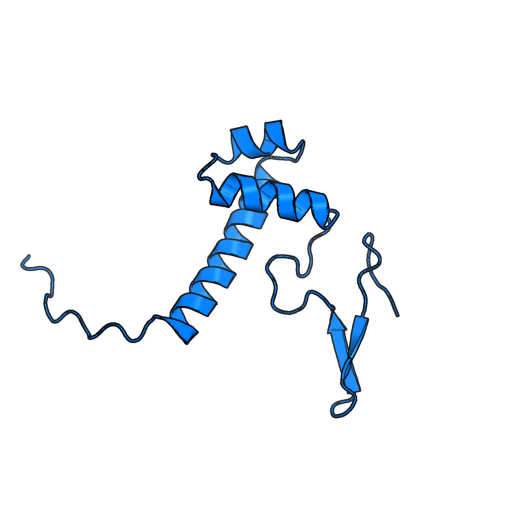4 -5.328 -23.576 1.00 64.44 92 ARG A CA 1
ATOM 721 C C . ARG A 1 92 ? 25.941 -4.164 -22.596 1.00 64.44 92 ARG A C 1
ATOM 723 O O . ARG A 1 92 ? 24.973 -3.478 -22.279 1.00 64.44 92 ARG A O 1
ATOM 730 N N . SER A 1 93 ? 27.181 -3.886 -22.197 1.00 54.03 93 SER A N 1
ATOM 731 C CA . SER A 1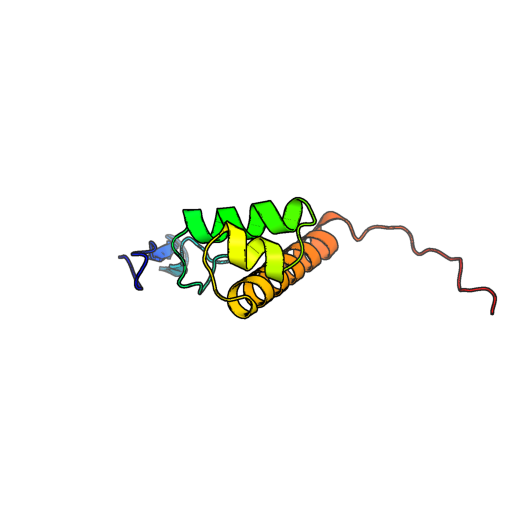 93 ? 27.581 -2.523 -21.837 1.00 54.03 93 SER A CA 1
ATOM 732 C C . SER A 1 93 ? 27.049 -1.545 -22.894 1.00 54.03 93 SER A C 1
ATOM 734 O O . SER A 1 93 ? 27.082 -1.880 -24.085 1.00 54.03 93 SER A O 1
ATOM 736 N N . PRO A 1 94 ? 26.582 -0.340 -22.519 1.00 60.12 94 PRO A N 1
ATOM 737 C CA . PRO A 1 94 ? 26.215 0.648 -23.515 1.00 60.12 94 PRO A CA 1
ATOM 738 C C . PRO A 1 94 ? 27.452 0.925 -24.369 1.00 60.12 94 PRO A C 1
ATOM 740 O O . PRO A 1 94 ? 28.513 1.311 -23.871 1.00 60.12 94 PRO A O 1
ATOM 743 N N . VAL A 1 95 ? 27.329 0.684 -25.673 1.00 59.06 95 VAL A N 1
ATOM 744 C CA . VAL A 1 95 ? 28.283 1.224 -26.631 1.00 59.06 95 VAL A CA 1
ATOM 745 C C . VAL A 1 95 ? 28.038 2.730 -26.659 1.00 59.06 95 VAL A C 1
ATOM 747 O O . VAL A 1 95 ? 27.207 3.197 -27.429 1.00 59.06 95 VAL A O 1
ATOM 750 N N . ARG A 1 96 ? 28.828 3.423 -25.829 1.00 49.12 96 ARG A N 1
ATOM 751 C CA . ARG A 1 96 ? 29.042 4.877 -25.727 1.00 49.12 96 ARG A CA 1
ATOM 752 C C . ARG A 1 96 ? 27.926 5.719 -25.117 1.00 49.12 96 ARG A C 1
ATOM 754 O O . ARG A 1 96 ? 26.758 5.602 -25.533 1.00 49.12 96 ARG A O 1
#

pLDDT: mean 90.7, std 11.65, range [49.12, 98.56]

Secondary structure (DSSP, 8-state):
-EETTTTEEEEE-TTT--EEETTTTSTTTT--S-HHHHHHHHHHHHTT--HHHHHHHHT--HHHHHHHHHHHHHHHHHHHHHHT--PPP-------